Protein AF-A0A928FM33-F1 (afdb_monomer_lite)

Sequence (51 aa):
MDNSSIVKQMPVSIEAEQALLGSLIINPESFDKVAGFITANDFYLDEHKHI

pLDDT: mean 86.37, std 14.93, range [47.22, 97.38]

Foldseek 3Di:
DPDPPPPVPPDDDPPVLVVVVVVCVVPVVCCVVCVVPDALVVHPDPVSSVD

Structure (mmCIF, N/CA/C/O backbone):
data_AF-A0A928FM33-F1
#
_entry.id   AF-A0A928FM33-F1
#
loop_
_atom_site.group_PDB
_atom_site.id
_atom_site.type_symbol
_atom_site.label_atom_id
_atom_site.label_alt_id
_atom_site.label_comp_id
_atom_site.label_asym_id
_atom_site.label_entity_id
_atom_site.label_seq_id
_atom_site.pdbx_PDB_ins_code
_atom_site.Cartn_x
_atom_site.Cartn_y
_atom_site.Cartn_z
_atom_site.occupancy
_atom_site.B_iso_or_equiv
_atom_site.auth_seq_id
_atom_site.auth_comp_id
_atom_site.auth_asym_id
_atom_site.auth_atom_id
_atom_site.pdbx_PDB_model_num
ATOM 1 N N . MET A 1 1 ? 37.262 -2.269 -18.816 1.00 49.81 1 MET A N 1
ATOM 2 C CA . MET A 1 1 ? 36.136 -1.327 -18.685 1.00 49.81 1 MET A CA 1
ATOM 3 C C . MET A 1 1 ? 34.895 -2.120 -19.032 1.00 49.81 1 MET A C 1
ATOM 5 O O . MET A 1 1 ? 34.525 -2.164 -20.196 1.00 49.81 1 MET A O 1
ATOM 9 N N . ASP A 1 2 ? 34.394 -2.897 -18.070 1.00 47.22 2 ASP A N 1
ATOM 10 C CA . ASP A 1 2 ? 33.206 -3.715 -18.303 1.00 47.22 2 ASP A CA 1
ATOM 11 C C . ASP A 1 2 ? 31.987 -2.798 -18.274 1.00 47.22 2 ASP A C 1
ATOM 13 O O . ASP A 1 2 ? 31.870 -1.903 -17.434 1.00 47.22 2 ASP A O 1
ATOM 17 N N . ASN A 1 3 ? 31.178 -2.952 -19.304 1.00 52.22 3 ASN A N 1
ATOM 18 C CA . ASN A 1 3 ? 30.113 -2.066 -19.696 1.00 52.22 3 ASN A CA 1
ATOM 19 C C . ASN A 1 3 ? 28.991 -2.269 -18.684 1.00 52.22 3 ASN A C 1
ATOM 21 O O . ASN A 1 3 ? 28.230 -3.221 -18.830 1.00 52.22 3 ASN A O 1
ATOM 25 N N . SER A 1 4 ? 28.924 -1.419 -17.650 1.00 52.19 4 SER A N 1
ATOM 26 C CA . SER A 1 4 ? 27.818 -1.379 -16.693 1.00 52.19 4 SER A CA 1
ATOM 27 C C . SER A 1 4 ? 26.519 -1.298 -17.478 1.00 52.19 4 SER A C 1
ATOM 29 O O . SER A 1 4 ? 26.086 -0.223 -17.894 1.00 52.19 4 SER A O 1
ATOM 31 N N . SER A 1 5 ? 25.932 -2.463 -17.735 1.00 50.72 5 SER A N 1
ATOM 32 C CA . SER A 1 5 ? 24.611 -2.622 -18.290 1.00 50.72 5 SER A CA 1
ATOM 33 C C . SER A 1 5 ? 23.713 -1.826 -17.371 1.00 50.72 5 SER A C 1
ATOM 35 O O . SER A 1 5 ? 23.475 -2.220 -16.231 1.00 50.72 5 SER A O 1
ATOM 37 N N . ILE A 1 6 ? 23.302 -0.656 -17.850 1.00 58.69 6 ILE A N 1
ATOM 38 C CA . ILE A 1 6 ? 22.215 0.141 -17.303 1.00 58.69 6 ILE A CA 1
ATOM 39 C C . ILE A 1 6 ? 20.989 -0.765 -17.371 1.00 58.69 6 ILE A C 1
ATOM 41 O O . ILE A 1 6 ? 20.216 -0.739 -18.327 1.00 58.69 6 ILE A O 1
ATOM 45 N N . VAL A 1 7 ? 20.863 -1.652 -16.383 1.00 60.25 7 VAL A N 1
ATOM 46 C CA . VAL A 1 7 ? 19.623 -2.337 -16.072 1.00 60.25 7 VAL A CA 1
ATOM 47 C C . VAL A 1 7 ? 18.677 -1.188 -15.807 1.00 60.25 7 VAL A C 1
ATOM 49 O O . VAL A 1 7 ? 18.857 -0.433 -14.853 1.00 60.25 7 VAL A O 1
ATOM 52 N N . LYS A 1 8 ? 17.747 -0.974 -16.734 1.00 58.50 8 LYS A N 1
ATOM 53 C CA . LYS A 1 8 ? 16.694 0.019 -16.599 1.00 58.50 8 LYS A CA 1
ATOM 54 C C . LYS A 1 8 ? 15.830 -0.450 -15.434 1.00 58.50 8 LYS A C 1
ATOM 56 O O . LYS A 1 8 ? 14.871 -1.188 -15.629 1.00 58.50 8 LYS A O 1
ATOM 61 N N . GLN A 1 9 ? 16.256 -0.114 -14.221 1.00 69.88 9 GLN A N 1
ATOM 62 C CA . GLN A 1 9 ? 15.526 -0.420 -13.010 1.00 69.88 9 GLN A CA 1
ATOM 63 C C . GLN A 1 9 ? 14.176 0.262 -13.164 1.00 69.88 9 GLN A C 1
ATOM 65 O O . GLN A 1 9 ? 14.108 1.432 -13.559 1.00 69.88 9 GLN A O 1
ATOM 70 N N . MET A 1 10 ? 13.103 -0.502 -12.973 1.00 77.56 10 MET A N 1
ATOM 71 C CA . MET A 1 10 ? 11.770 0.071 -13.024 1.00 77.56 10 MET A CA 1
ATOM 72 C C . MET A 1 10 ? 11.721 1.287 -12.092 1.00 77.56 10 MET A C 1
ATOM 74 O O . MET A 1 10 ? 12.328 1.246 -11.018 1.00 77.56 10 MET A O 1
ATOM 78 N N . PRO A 1 11 ? 11.054 2.379 -12.495 1.00 84.81 11 PRO A N 1
ATOM 79 C CA . PRO A 1 11 ? 10.856 3.500 -11.597 1.00 84.81 11 PRO A CA 1
ATOM 80 C C . PRO A 1 11 ? 10.022 3.010 -10.412 1.00 84.81 11 PRO A C 1
ATOM 82 O O . PRO A 1 11 ? 8.875 2.605 -10.584 1.00 84.81 11 PRO A O 1
ATOM 85 N N . VAL A 1 12 ? 10.627 3.009 -9.228 1.00 90.62 12 VAL A N 1
ATOM 86 C CA . VAL A 1 12 ? 10.016 2.558 -7.973 1.00 90.62 12 VAL A CA 1
ATOM 87 C C . VAL A 1 12 ? 10.388 3.530 -6.862 1.00 90.62 12 VAL A C 1
ATOM 89 O O . VAL A 1 12 ? 11.443 4.165 -6.924 1.00 90.62 12 VAL A O 1
ATOM 92 N N . SER A 1 13 ? 9.537 3.647 -5.844 1.00 95.31 13 SER A N 1
ATOM 93 C CA . SER A 1 13 ? 9.803 4.474 -4.666 1.00 95.31 13 SER A CA 1
ATOM 94 C C . SER A 1 13 ? 9.494 3.692 -3.397 1.00 95.31 13 SER A C 1
ATOM 96 O O . SER A 1 13 ? 8.340 3.564 -2.997 1.00 95.31 13 SER A O 1
ATOM 98 N N . ILE A 1 14 ? 10.548 3.195 -2.748 1.00 94.75 14 ILE A N 1
ATOM 99 C CA . ILE A 1 14 ? 10.429 2.447 -1.489 1.00 94.75 14 ILE A CA 1
ATOM 100 C C . ILE A 1 14 ? 9.871 3.330 -0.370 1.00 94.75 14 ILE A C 1
ATOM 102 O O . ILE A 1 14 ? 9.062 2.877 0.434 1.00 94.75 14 ILE A O 1
ATOM 106 N N . GLU A 1 15 ? 10.257 4.605 -0.346 1.00 95.94 15 GLU A N 1
ATOM 107 C CA . GLU A 1 15 ? 9.750 5.575 0.626 1.00 95.94 15 GLU A CA 1
ATOM 108 C C . GLU A 1 15 ? 8.232 5.762 0.494 1.00 95.94 15 GLU A C 1
ATOM 110 O O . GLU A 1 15 ? 7.528 5.811 1.501 1.00 95.94 15 GLU A O 1
ATOM 115 N N . ALA A 1 16 ? 7.707 5.801 -0.737 1.00 95.38 16 ALA A N 1
ATOM 116 C CA . ALA A 1 16 ? 6.269 5.914 -0.963 1.00 95.38 16 ALA A CA 1
ATOM 117 C C . ALA A 1 16 ? 5.510 4.670 -0.470 1.00 95.38 16 ALA A C 1
ATOM 119 O O . ALA A 1 16 ? 4.449 4.808 0.137 1.00 95.38 16 ALA A O 1
ATOM 120 N N . GLU A 1 17 ? 6.065 3.471 -0.676 1.00 95.44 17 GLU A N 1
ATOM 121 C CA . GLU A 1 17 ? 5.489 2.226 -0.154 1.00 95.44 17 GLU A CA 1
ATOM 122 C C . GLU A 1 17 ? 5.444 2.227 1.381 1.00 95.44 17 GLU A C 1
ATOM 124 O O . GLU A 1 17 ? 4.400 1.958 1.974 1.00 95.44 17 GLU A O 1
ATOM 129 N N . GLN A 1 18 ? 6.548 2.602 2.033 1.00 96.25 18 GLN A N 1
ATOM 130 C CA . GLN A 1 18 ? 6.622 2.696 3.493 1.00 96.25 18 GLN A CA 1
ATOM 131 C C . GLN A 1 18 ? 5.672 3.759 4.056 1.00 96.25 18 GLN A C 1
ATOM 133 O O . GLN A 1 18 ? 5.029 3.524 5.079 1.00 96.25 18 GLN A O 1
ATOM 138 N N . ALA A 1 19 ? 5.545 4.911 3.391 1.00 96.81 19 ALA A N 1
ATOM 139 C CA . ALA A 1 19 ? 4.616 5.964 3.790 1.00 96.81 19 ALA A CA 1
ATOM 140 C C . ALA A 1 19 ? 3.153 5.509 3.678 1.00 96.81 19 ALA A C 1
ATOM 142 O O . ALA A 1 19 ? 2.357 5.786 4.578 1.00 96.81 19 ALA A O 1
ATOM 143 N N . LEU A 1 20 ? 2.804 4.780 2.612 1.00 95.12 20 LEU A N 1
ATOM 144 C CA . LEU A 1 20 ? 1.471 4.206 2.436 1.00 95.12 20 LEU A CA 1
ATOM 145 C C . LEU A 1 20 ? 1.155 3.201 3.549 1.00 95.12 20 LEU A C 1
ATOM 147 O O . LEU A 1 20 ? 0.149 3.354 4.242 1.00 95.12 20 LEU A O 1
ATOM 151 N N . LEU A 1 21 ? 2.032 2.216 3.761 1.00 95.56 21 LEU A N 1
ATOM 152 C CA . LEU A 1 21 ? 1.861 1.200 4.802 1.00 95.56 21 LEU A CA 1
ATOM 153 C C . LEU A 1 21 ? 1.796 1.832 6.197 1.00 95.56 21 LEU A C 1
ATOM 155 O O . LEU A 1 21 ? 0.897 1.529 6.977 1.00 95.56 21 LEU A O 1
ATOM 159 N N . GLY A 1 22 ? 2.691 2.776 6.495 1.00 96.19 22 GLY A N 1
ATOM 160 C CA . GLY A 1 22 ? 2.694 3.519 7.754 1.00 96.19 22 GLY A CA 1
ATOM 161 C C . GLY A 1 22 ? 1.404 4.311 7.979 1.00 96.19 22 GLY A C 1
ATOM 162 O O . GLY A 1 22 ? 0.851 4.290 9.078 1.00 96.19 22 GLY A O 1
ATOM 163 N N . SER A 1 23 ? 0.872 4.955 6.937 1.00 95.88 23 SER A N 1
ATOM 164 C CA . SER A 1 23 ? -0.419 5.647 7.005 1.00 95.88 23 SER A CA 1
ATOM 165 C C . SER A 1 23 ? -1.575 4.689 7.296 1.00 95.88 23 SER A C 1
ATOM 167 O O . SER A 1 23 ? -2.462 5.043 8.070 1.00 95.88 23 SER A O 1
ATOM 169 N N . LEU A 1 24 ? -1.575 3.490 6.705 1.00 94.56 24 LEU A N 1
ATOM 170 C CA . LEU A 1 24 ? -2.607 2.476 6.950 1.00 94.56 24 LEU A CA 1
ATOM 171 C C . LEU A 1 24 ? -2.511 1.891 8.364 1.00 94.56 24 LEU A C 1
ATOM 173 O O . LEU A 1 24 ? -3.539 1.653 8.988 1.00 94.56 24 LEU A O 1
ATOM 177 N N . ILE A 1 25 ? -1.302 1.730 8.909 1.00 95.25 25 ILE A N 1
ATOM 178 C CA . ILE A 1 25 ? -1.097 1.322 10.309 1.00 95.25 25 ILE A CA 1
ATOM 179 C C . ILE A 1 25 ? -1.659 2.379 11.270 1.00 95.25 25 ILE A C 1
ATOM 181 O O . ILE A 1 25 ? -2.309 2.037 12.256 1.00 95.25 25 ILE A O 1
ATOM 185 N N . ILE A 1 26 ? -1.421 3.664 10.989 1.00 97.38 26 ILE A N 1
ATOM 186 C CA . ILE A 1 26 ? -1.902 4.774 11.827 1.00 97.38 26 ILE A CA 1
ATOM 187 C C . ILE A 1 26 ? -3.421 4.960 11.690 1.00 97.38 26 ILE A C 1
ATOM 189 O O . ILE A 1 26 ? -4.094 5.255 12.676 1.00 97.38 26 ILE A O 1
ATOM 193 N N . ASN A 1 27 ? -3.963 4.807 10.480 1.00 96.69 27 ASN A N 1
ATOM 194 C CA . ASN A 1 27 ? -5.382 4.975 10.185 1.00 96.69 27 ASN A CA 1
ATOM 195 C C . ASN A 1 27 ? -5.906 3.856 9.262 1.00 96.69 27 ASN A C 1
ATOM 197 O O . ASN A 1 27 ? -6.022 4.067 8.046 1.00 96.69 27 ASN A O 1
ATOM 201 N N . PRO A 1 28 ? -6.281 2.694 9.823 1.00 93.50 28 PRO A N 1
ATOM 202 C CA . PRO A 1 28 ? -6.747 1.551 9.037 1.00 93.50 28 PRO A CA 1
ATOM 203 C C . PRO A 1 28 ? -8.007 1.837 8.210 1.00 93.50 28 PRO A C 1
ATOM 205 O O . PRO A 1 28 ? -8.137 1.334 7.098 1.00 93.50 28 PRO A O 1
ATOM 208 N N . GLU A 1 29 ? -8.903 2.705 8.690 1.00 95.50 29 GLU A N 1
ATOM 209 C CA . GLU A 1 29 ? -10.137 3.084 7.977 1.00 95.50 29 GLU A CA 1
ATOM 210 C C . GLU A 1 29 ? -9.861 3.821 6.655 1.00 95.50 29 GLU A C 1
ATOM 212 O O . GLU A 1 29 ? -10.728 3.930 5.790 1.00 95.50 29 GLU A O 1
ATOM 217 N N . SER A 1 30 ? -8.642 4.335 6.458 1.00 93.44 30 SER A N 1
ATOM 218 C CA . SER A 1 30 ? -8.252 4.962 5.192 1.00 93.44 30 SER A CA 1
ATOM 219 C C . SER A 1 30 ? -8.011 3.967 4.052 1.00 93.44 30 SER A C 1
ATOM 221 O O . SER A 1 30 ? -7.913 4.404 2.903 1.00 93.44 30 SER A O 1
ATOM 223 N N . 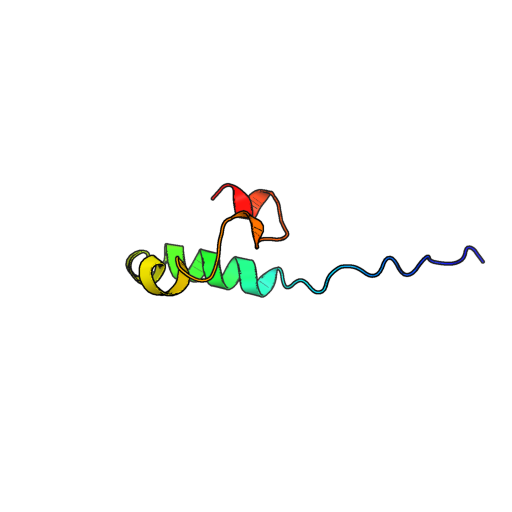PHE A 1 31 ? -7.978 2.658 4.333 1.00 92.25 31 PHE A N 1
ATOM 224 C CA . PHE A 1 31 ? -7.775 1.616 3.326 1.00 92.25 31 PHE A CA 1
ATOM 225 C C . PHE A 1 31 ? -8.807 1.676 2.193 1.00 92.25 31 PHE A C 1
ATOM 227 O O . PHE A 1 31 ? -8.439 1.585 1.022 1.00 92.25 31 PHE A O 1
ATOM 234 N N . ASP A 1 32 ? -10.074 1.950 2.511 1.00 93.44 32 ASP A N 1
ATOM 235 C CA . ASP A 1 32 ? -11.157 2.030 1.519 1.00 93.44 32 ASP A CA 1
ATOM 236 C C . ASP A 1 32 ? -10.894 3.078 0.424 1.00 93.44 32 ASP A C 1
ATOM 238 O O . ASP A 1 32 ? -11.394 2.966 -0.695 1.00 93.44 32 ASP A O 1
ATOM 242 N N . LYS A 1 33 ? -10.067 4.093 0.714 1.00 93.06 33 LYS A N 1
ATOM 243 C CA . LYS A 1 33 ? -9.691 5.139 -0.249 1.00 93.06 33 LYS A CA 1
ATOM 244 C C . LYS A 1 33 ? -8.690 4.651 -1.294 1.00 93.06 33 LYS A C 1
ATOM 246 O O . LYS A 1 33 ? -8.629 5.227 -2.378 1.00 93.06 33 LYS A O 1
ATOM 251 N N . VAL A 1 34 ? -7.891 3.635 -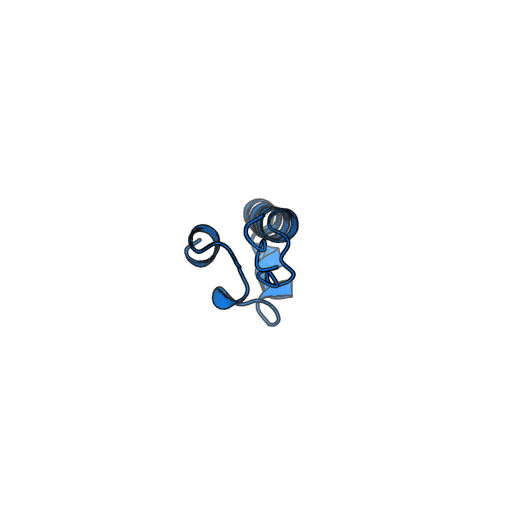0.965 1.00 92.44 34 VAL A N 1
ATOM 252 C CA . VAL A 1 34 ? -6.796 3.127 -1.808 1.00 92.44 34 VAL A CA 1
ATOM 253 C C . VAL A 1 34 ? -7.071 1.733 -2.371 1.00 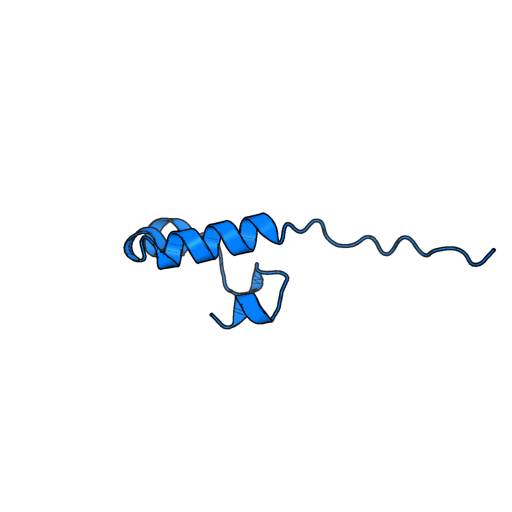92.44 34 VAL A C 1
ATOM 255 O O . VAL A 1 34 ? -6.502 1.389 -3.402 1.00 92.44 34 VAL A O 1
ATOM 258 N N . ALA A 1 35 ? -7.991 0.970 -1.772 1.00 90.94 35 ALA A N 1
ATOM 259 C CA . ALA A 1 35 ? -8.304 -0.415 -2.138 1.00 90.94 35 ALA A CA 1
ATOM 260 C C . ALA A 1 35 ? -8.752 -0.611 -3.600 1.00 90.94 35 ALA A C 1
ATOM 262 O O . ALA A 1 35 ? -8.601 -1.695 -4.156 1.00 90.94 35 ALA A O 1
ATOM 263 N N . GLY A 1 36 ? -9.302 0.428 -4.239 1.00 92.75 36 GLY A N 1
ATOM 264 C CA . GLY A 1 36 ? -9.680 0.397 -5.658 1.00 92.75 36 GLY A CA 1
ATOM 265 C C . GLY A 1 36 ? -8.549 0.732 -6.638 1.00 92.75 36 GLY A C 1
ATOM 266 O O . GLY A 1 36 ? -8.737 0.585 -7.843 1.00 92.75 36 GLY A O 1
ATOM 267 N N . PHE A 1 37 ? -7.403 1.208 -6.143 1.00 91.06 37 PHE A N 1
ATOM 268 C CA . PHE A 1 37 ? -6.300 1.727 -6.961 1.00 91.06 37 PHE A CA 1
ATOM 269 C C . PHE A 1 37 ? -4.989 0.970 -6.765 1.00 91.06 37 PHE A C 1
ATOM 271 O O . PHE A 1 37 ? -4.176 0.946 -7.684 1.00 91.06 37 PHE A O 1
ATOM 278 N N . ILE A 1 38 ? -4.773 0.400 -5.578 1.00 92.31 38 ILE A N 1
ATOM 279 C CA . ILE A 1 38 ? -3.523 -0.254 -5.197 1.00 92.31 38 ILE A CA 1
ATOM 280 C C . ILE A 1 38 ? -3.825 -1.683 -4.759 1.00 92.31 38 ILE A C 1
ATOM 282 O O . ILE A 1 38 ? -4.706 -1.931 -3.937 1.00 92.31 38 ILE A O 1
ATOM 286 N N . THR A 1 39 ? -3.056 -2.618 -5.299 1.00 93.38 39 THR A N 1
ATOM 287 C CA . THR A 1 39 ? -3.060 -4.038 -4.960 1.00 93.38 39 THR A CA 1
ATOM 288 C C . THR A 1 39 ? -1.706 -4.447 -4.384 1.00 93.38 39 THR A C 1
ATOM 290 O O . THR A 1 39 ? -0.703 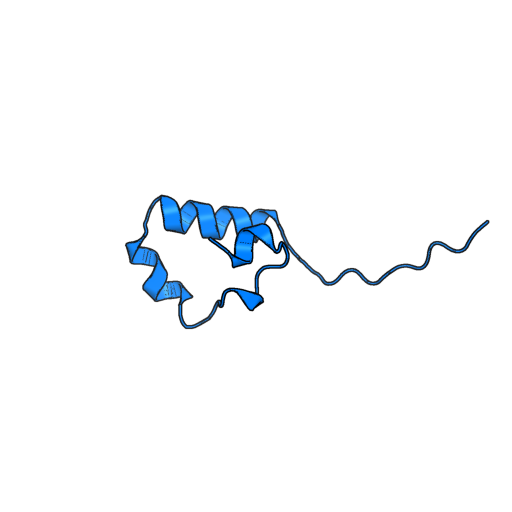-3.757 -4.558 1.00 93.38 39 THR A O 1
ATOM 293 N N . ALA A 1 40 ? -1.640 -5.615 -3.741 1.00 92.94 40 ALA A N 1
ATOM 294 C CA . ALA A 1 40 ? -0.379 -6.148 -3.221 1.00 92.94 40 ALA A CA 1
ATOM 295 C C . ALA A 1 40 ? 0.709 -6.291 -4.305 1.00 92.94 40 ALA A C 1
ATOM 297 O O . ALA A 1 40 ? 1.889 -6.159 -4.011 1.00 92.94 40 ALA A O 1
ATOM 298 N N . ASN A 1 41 ? 0.336 -6.510 -5.571 1.00 93.12 41 ASN A N 1
ATOM 299 C CA . ASN A 1 41 ? 1.300 -6.668 -6.665 1.00 93.12 41 ASN A CA 1
ATOM 300 C C . ASN A 1 41 ? 1.948 -5.351 -7.118 1.00 93.12 41 ASN A C 1
ATOM 302 O O . ASN A 1 41 ? 2.937 -5.399 -7.847 1.00 93.12 41 ASN A O 1
ATOM 306 N N . ASP A 1 42 ? 1.406 -4.202 -6.704 1.00 92.81 42 ASP A N 1
ATOM 307 C CA . ASP A 1 42 ? 1.938 -2.883 -7.059 1.00 92.81 42 ASP A CA 1
ATOM 308 C C . ASP A 1 42 ? 3.141 -2.481 -6.192 1.00 92.81 42 ASP A C 1
ATOM 310 O O . ASP A 1 42 ? 3.885 -1.567 -6.550 1.00 92.81 42 ASP A O 1
ATOM 314 N N . PHE A 1 43 ? 3.370 -3.182 -5.077 1.00 93.19 43 PHE A N 1
ATOM 315 C CA . PHE A 1 43 ? 4.564 -3.012 -4.256 1.00 93.19 43 PHE A CA 1
ATOM 316 C C . PHE A 1 43 ? 5.770 -3.672 -4.921 1.00 93.19 43 PHE A C 1
ATOM 318 O O . PHE A 1 43 ? 5.699 -4.798 -5.418 1.00 93.19 43 PHE A O 1
ATOM 325 N N . TYR A 1 44 ? 6.910 -2.990 -4.910 1.00 92.81 44 TYR A N 1
ATOM 326 C CA . TYR A 1 44 ? 8.143 -3.520 -5.468 1.00 92.81 44 TYR A CA 1
ATOM 327 C C . TYR A 1 44 ? 8.794 -4.547 -4.538 1.00 92.81 44 TYR A C 1
ATOM 329 O O . TYR A 1 44 ? 9.217 -5.608 -5.002 1.00 92.81 44 TYR A O 1
ATOM 337 N N . LEU A 1 45 ? 8.869 -4.255 -3.234 1.00 92.31 45 LEU A N 1
ATOM 338 C CA . LEU A 1 45 ? 9.482 -5.162 -2.263 1.00 92.31 45 LEU A CA 1
ATOM 339 C C . LEU A 1 45 ? 8.530 -6.293 -1.908 1.00 92.31 45 LEU A C 1
ATOM 341 O O . LEU A 1 45 ? 7.412 -6.051 -1.463 1.00 92.31 45 LEU A O 1
ATOM 345 N N . ASP A 1 46 ? 9.005 -7.532 -2.029 1.00 92.19 46 ASP A N 1
ATOM 346 C CA . ASP A 1 46 ? 8.208 -8.708 -1.679 1.00 92.19 46 ASP A CA 1
ATOM 347 C C . ASP A 1 46 ? 7.741 -8.671 -0.222 1.00 92.19 46 ASP A C 1
ATOM 349 O O . ASP A 1 46 ? 6.616 -9.065 0.060 1.00 92.19 46 ASP A O 1
ATOM 353 N N . GLU A 1 47 ? 8.548 -8.134 0.695 1.00 93.06 47 GLU A N 1
ATOM 354 C CA . GLU A 1 47 ? 8.162 -7.955 2.100 1.00 93.06 47 GLU A CA 1
ATOM 355 C C . GLU A 1 47 ? 6.884 -7.120 2.245 1.00 93.06 47 GLU A C 1
ATOM 357 O O . GLU A 1 47 ? 6.012 -7.471 3.033 1.00 93.06 47 GLU A O 1
ATOM 362 N N . HIS A 1 48 ? 6.729 -6.065 1.441 1.00 93.88 48 HIS A N 1
ATOM 363 C CA . HIS A 1 48 ? 5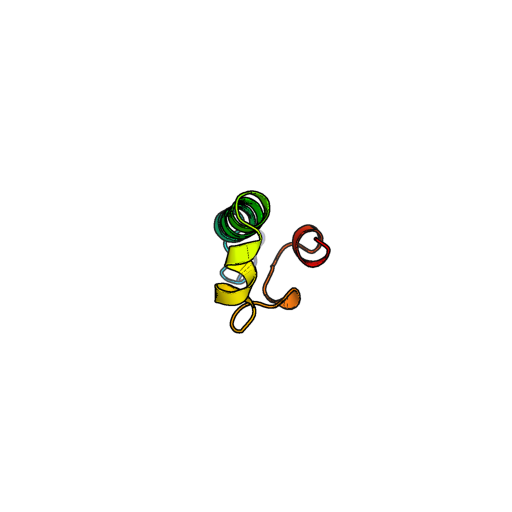.563 -5.186 1.489 1.00 93.88 48 HIS A CA 1
ATOM 364 C C . HIS A 1 48 ? 4.305 -5.820 0.882 1.00 93.88 48 HIS A C 1
ATOM 366 O O . 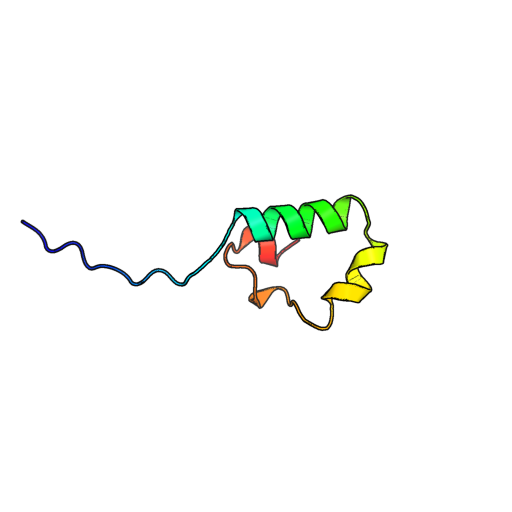HIS A 1 48 ? 3.197 -5.460 1.266 1.00 93.88 48 HIS A O 1
ATOM 372 N N . LYS A 1 49 ? 4.459 -6.793 -0.027 1.00 92.50 49 LYS A N 1
ATOM 373 C CA . LYS A 1 49 ? 3.330 -7.517 -0.641 1.00 92.50 49 LYS A CA 1
ATOM 374 C C . LYS A 1 49 ? 2.593 -8.433 0.339 1.00 92.50 49 LYS A C 1
ATOM 376 O O . LYS A 1 49 ? 1.461 -8.817 0.062 1.00 92.50 49 LYS A O 1
ATOM 381 N N . HIS A 1 50 ? 3.253 -8.843 1.424 1.00 90.25 50 HIS A N 1
ATOM 382 C CA . HIS A 1 50 ? 2.755 -9.851 2.369 1.00 90.25 50 HIS A CA 1
ATOM 383 C C . HIS A 1 50 ? 2.264 -9.263 3.705 1.00 90.25 50 HIS A C 1
ATOM 385 O O . HIS A 1 50 ? 1.995 -10.031 4.630 1.00 90.25 50 HIS A O 1
ATOM 391 N N . ILE A 1 51 ? 2.188 -7.933 3.817 1.00 82.88 51 ILE A N 1
ATOM 392 C CA . ILE A 1 51 ? 1.632 -7.213 4.977 1.00 82.88 51 ILE A CA 1
ATOM 393 C C . ILE A 1 51 ? 0.108 -7.188 4.874 1.00 82.88 51 ILE A C 1
ATOM 395 O O . ILE A 1 51 ? -0.540 -7.462 5.908 1.00 82.88 51 ILE A O 1
#

Secondary structure (DSSP, 8-state):
-------------HHHHHHHHHHHHH-GGGGGGTTTT--GGG-SSHHHHT-

Radius of gyration: 14.9 Å; chains: 1; bounding box: 47×16×32 Å